Protein AF-A0A940G4L2-F1 (afdb_monomer_lite)

Foldseek 3Di:
DLVVLLVVLLCCQLVVLVVVLVVVCVVVVDDDPPDCPDPVVSVLLSVLLNQCLVCLLVPRNCSNVVSVVVVCVVCVVCCVDDDPCPVVSVVSSSVSSNVSSNVSSPVSNVD

Radius of gyration: 14.74 Å; chains: 1; bounding box: 37×26×41 Å

Sequence (111 aa):
MRLAAGAVLAALGVVGGSPLVRLVLDRLGGAAPEGDLPRGGQWIGLAERALILGGTAVGHPEAMAFAIAVKGLGRFSELTNPPAGFRERFIVGTLVSYVWAAACGYLTTQL

Secondary structure (DSSP, 8-state):
-HHHHHHHHHHHHHHTHHHHHHHHHHHTT-PPPSS---THHHHHHHHHHHHHHHHHHTT-TTHHHHHHHHHHHHTHHHHHSPPTTHHHHHHHHHHHHHHHHHHHHHHHHT-

Structure (mmCIF, N/CA/C/O backbone):
data_AF-A0A940G4L2-F1
#
_entry.id   AF-A0A940G4L2-F1
#
loop_
_atom_site.group_PDB
_atom_site.id
_atom_site.type_symbol
_atom_site.label_atom_id
_atom_site.label_alt_id
_atom_site.label_comp_id
_atom_site.label_asym_id
_atom_site.label_entity_id
_atom_site.label_seq_id
_atom_site.pdbx_PDB_ins_code
_atom_site.Cartn_x
_atom_site.Cartn_y
_atom_site.Cartn_z
_atom_site.occupancy
_atom_site.B_iso_or_equiv
_atom_site.auth_seq_id
_atom_site.auth_comp_id
_atom_site.auth_asym_id
_atom_site.auth_atom_id
_atom_site.pdbx_PDB_model_num
ATOM 1 N N . MET A 1 1 ? -20.079 2.491 14.854 1.00 80.38 1 MET A N 1
ATOM 2 C CA . MET A 1 1 ? -19.270 3.536 14.179 1.00 80.38 1 MET A CA 1
ATOM 3 C C . MET A 1 1 ? -17.841 3.073 13.901 1.00 80.38 1 MET A C 1
ATOM 5 O O . MET A 1 1 ? -17.449 3.116 12.746 1.00 80.38 1 MET A O 1
ATOM 9 N N . ARG A 1 2 ? -17.107 2.542 14.893 1.00 87.69 2 ARG A N 1
ATOM 10 C CA . ARG A 1 2 ? -15.730 2.021 14.730 1.00 87.69 2 ARG A CA 1
ATOM 11 C C . ARG A 1 2 ? -15.559 0.977 13.615 1.00 87.69 2 ARG A C 1
ATOM 13 O O . ARG A 1 2 ? -14.712 1.148 12.752 1.00 87.69 2 ARG A O 1
ATOM 20 N N . LEU A 1 3 ? -16.429 -0.037 13.563 1.00 87.06 3 LEU A N 1
ATOM 21 C CA . LEU A 1 3 ? -16.386 -1.075 12.517 1.00 87.06 3 LEU A CA 1
ATOM 22 C C . LEU A 1 3 ? -16.597 -0.515 11.101 1.00 87.06 3 LEU A C 1
ATOM 24 O O . LEU A 1 3 ? -15.901 -0.907 10.170 1.00 87.06 3 LEU A O 1
ATOM 28 N N . ALA A 1 4 ? -17.529 0.429 10.943 1.00 89.94 4 ALA A N 1
ATOM 29 C CA . ALA A 1 4 ? -17.787 1.068 9.655 1.00 89.94 4 ALA A CA 1
ATOM 30 C C . ALA A 1 4 ? -16.593 1.927 9.208 1.00 89.94 4 ALA A C 1
ATOM 32 O O . ALA A 1 4 ? -16.186 1.852 8.053 1.00 89.94 4 ALA A O 1
ATOM 33 N N . ALA A 1 5 ? -15.989 2.685 10.130 1.00 89.56 5 ALA A N 1
ATOM 34 C CA . ALA A 1 5 ? -14.782 3.463 9.857 1.00 89.56 5 ALA A CA 1
ATOM 35 C C . ALA A 1 5 ? -13.591 2.562 9.476 1.00 89.56 5 ALA A C 1
ATOM 37 O O . ALA A 1 5 ? -12.891 2.854 8.509 1.00 89.56 5 ALA A O 1
ATOM 38 N N . GLY A 1 6 ? -13.415 1.430 10.167 1.00 90.81 6 GLY A N 1
ATOM 39 C CA . GLY A 1 6 ? -12.378 0.447 9.848 1.00 90.81 6 GLY A CA 1
ATOM 40 C C . GLY A 1 6 ? -12.567 -0.182 8.466 1.00 90.81 6 GLY A C 1
ATOM 41 O O . GLY A 1 6 ? -11.616 -0.272 7.695 1.00 90.81 6 GLY A O 1
ATOM 42 N N . ALA A 1 7 ? -13.803 -0.538 8.099 1.00 91.06 7 ALA A N 1
ATOM 43 C CA . ALA A 1 7 ? -14.111 -1.074 6.771 1.00 91.06 7 ALA A CA 1
ATOM 44 C C . ALA A 1 7 ? -13.842 -0.054 5.647 1.00 91.06 7 ALA A C 1
ATOM 46 O O . ALA A 1 7 ? -13.306 -0.414 4.598 1.00 91.06 7 ALA A O 1
ATOM 47 N N . VAL A 1 8 ? -14.164 1.225 5.875 1.00 93.50 8 VAL A N 1
ATOM 48 C CA . VAL A 1 8 ? -13.862 2.310 4.928 1.00 93.50 8 VAL A CA 1
ATOM 49 C C . VAL A 1 8 ? -12.353 2.499 4.774 1.00 93.50 8 VAL A C 1
ATOM 51 O O . VAL A 1 8 ? -11.870 2.563 3.645 1.00 93.50 8 VAL A O 1
ATOM 54 N N . LEU A 1 9 ? -11.589 2.533 5.872 1.00 93.06 9 LEU A N 1
ATOM 55 C CA . LEU A 1 9 ? -10.126 2.640 5.812 1.00 93.06 9 LEU A CA 1
ATOM 56 C C . LEU A 1 9 ? -9.485 1.443 5.109 1.00 93.06 9 LEU A C 1
ATOM 58 O O . LEU A 1 9 ? -8.567 1.636 4.315 1.00 93.06 9 LEU A O 1
ATOM 62 N N . ALA A 1 10 ? -9.991 0.229 5.331 1.00 93.19 10 ALA A N 1
ATOM 63 C CA . ALA A 1 10 ? -9.532 -0.958 4.618 1.00 93.19 10 ALA A CA 1
ATOM 64 C C . ALA A 1 10 ? -9.784 -0.839 3.104 1.00 93.19 10 ALA A C 1
ATOM 66 O O . ALA A 1 10 ? -8.873 -1.056 2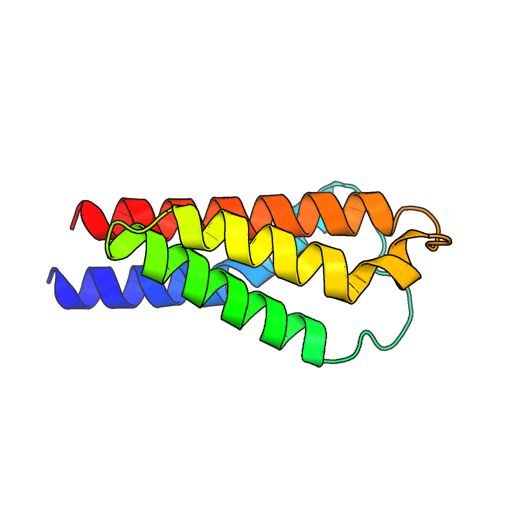.302 1.00 93.19 10 ALA A O 1
ATOM 67 N N . ALA A 1 11 ? -10.988 -0.421 2.698 1.00 93.62 11 ALA A N 1
ATOM 68 C CA . ALA A 1 11 ? -11.320 -0.215 1.290 1.00 93.62 11 ALA A CA 1
ATOM 69 C C . ALA A 1 11 ? -10.454 0.884 0.643 1.00 93.62 11 ALA A C 1
ATOM 71 O O . ALA A 1 11 ? -9.920 0.688 -0.451 1.00 93.62 11 ALA A O 1
ATOM 72 N N . LEU A 1 12 ? -10.251 2.014 1.328 1.00 94.00 12 LEU A N 1
ATOM 73 C CA . LEU A 1 12 ? -9.395 3.110 0.861 1.00 94.00 12 LEU A CA 1
ATOM 74 C C . LEU A 1 12 ? -7.918 2.704 0.791 1.00 94.00 12 LEU A C 1
ATOM 76 O O . LEU A 1 12 ? -7.231 3.017 -0.182 1.00 94.00 12 LEU A O 1
ATOM 80 N N . GLY A 1 13 ? -7.427 1.964 1.781 1.00 94.06 13 GLY A N 1
ATOM 81 C CA . GLY A 1 13 ? -6.057 1.470 1.810 1.00 94.06 13 GLY A CA 1
ATOM 82 C C . GLY A 1 13 ? -5.761 0.493 0.675 1.00 94.06 13 GLY A C 1
ATOM 83 O O . GLY A 1 13 ? -4.720 0.598 0.029 1.00 94.06 13 GLY A O 1
ATOM 84 N N . VAL A 1 14 ? -6.696 -0.409 0.358 1.00 95.62 14 VAL A N 1
ATOM 85 C CA . VAL A 1 14 ? -6.499 -1.441 -0.674 1.00 95.62 14 VAL A CA 1
ATOM 86 C C . VAL A 1 14 ? -6.826 -0.941 -2.083 1.00 95.62 14 VAL A C 1
ATOM 88 O O . VAL A 1 14 ? -6.062 -1.202 -3.016 1.00 95.62 14 VAL A O 1
ATOM 91 N N . VAL A 1 15 ? -7.922 -0.207 -2.278 1.00 93.69 15 VAL A N 1
ATOM 92 C CA . VAL A 1 15 ? -8.361 0.246 -3.612 1.00 93.69 15 VAL A CA 1
ATOM 93 C C . VAL A 1 15 ? -7.826 1.644 -3.931 1.00 93.69 15 VAL A C 1
ATOM 95 O O . VAL A 1 15 ? -7.337 1.879 -5.037 1.00 93.69 15 VAL A O 1
ATOM 98 N N . GLY A 1 16 ? -7.835 2.553 -2.953 1.00 90.00 16 GLY A N 1
ATOM 99 C CA . GLY A 1 16 ? -7.405 3.949 -3.113 1.00 90.00 16 GLY A CA 1
ATOM 100 C C . GLY A 1 16 ? -5.910 4.133 -3.392 1.00 90.00 16 GLY A C 1
ATOM 101 O O . GLY A 1 16 ? -5.515 5.151 -3.957 1.00 90.00 16 GLY A O 1
ATOM 102 N N . GLY A 1 17 ? -5.074 3.128 -3.113 1.00 88.62 17 GLY A N 1
ATOM 103 C CA . GLY A 1 17 ? -3.648 3.177 -3.454 1.00 88.62 17 GLY A CA 1
ATOM 104 C C . GLY A 1 17 ? -3.381 3.213 -4.965 1.00 88.62 17 GLY A C 1
ATOM 105 O O . GLY A 1 17 ? -2.420 3.831 -5.410 1.00 88.62 17 GLY A O 1
ATOM 106 N N . SER A 1 18 ? -4.241 2.601 -5.787 1.00 90.06 18 SER A N 1
ATOM 107 C CA . SER A 1 18 ? -4.060 2.569 -7.245 1.00 90.06 18 SER A CA 1
ATOM 108 C C . SER A 1 18 ? -4.166 3.941 -7.935 1.00 90.06 18 SER A C 1
ATOM 110 O O . SER A 1 18 ? -3.262 4.258 -8.710 1.00 90.06 18 SER A O 1
ATOM 112 N N . PRO A 1 19 ? -5.207 4.766 -7.704 1.00 92.25 19 PRO A N 1
ATOM 113 C CA . PRO A 1 19 ? -5.254 6.118 -8.261 1.00 92.25 19 PRO A CA 1
ATOM 114 C C . PRO A 1 19 ? -4.157 7.026 -7.690 1.00 92.25 19 PRO A C 1
ATOM 116 O O . PRO A 1 19 ? -3.604 7.826 -8.438 1.00 92.25 19 PRO A O 1
ATOM 119 N N . LEU 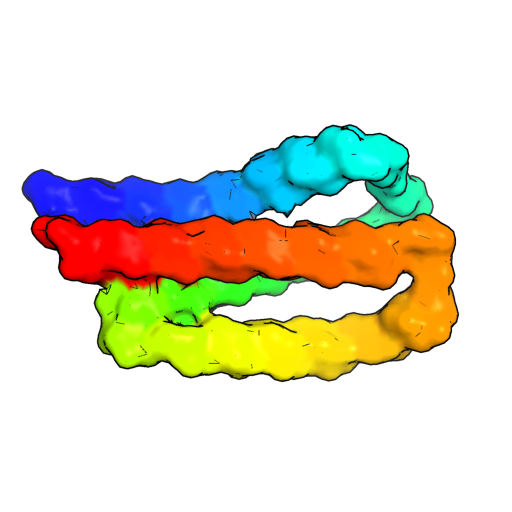A 1 20 ? -3.782 6.865 -6.414 1.00 92.88 20 LEU A N 1
ATOM 120 C CA . LEU A 1 20 ? -2.684 7.625 -5.810 1.00 92.88 20 LEU A CA 1
ATOM 121 C C . LEU A 1 20 ? -1.344 7.349 -6.504 1.00 92.88 20 LEU A C 1
ATOM 123 O O . LEU A 1 20 ? -0.638 8.281 -6.875 1.00 92.88 20 LEU A O 1
ATOM 127 N N . VAL A 1 21 ? -1.004 6.075 -6.712 1.00 93.19 21 VAL A N 1
ATOM 128 C CA . VAL A 1 21 ? 0.236 5.689 -7.401 1.00 93.19 21 VAL A CA 1
ATOM 129 C C . VAL A 1 21 ? 0.265 6.247 -8.822 1.00 93.19 21 VAL A C 1
ATOM 131 O O . VAL A 1 21 ? 1.280 6.803 -9.227 1.00 93.19 21 VAL A O 1
ATOM 134 N N . ARG A 1 22 ? -0.847 6.147 -9.563 1.00 91.00 22 ARG A N 1
ATOM 135 C CA . ARG A 1 22 ? -0.958 6.718 -10.917 1.00 91.00 22 ARG A CA 1
ATOM 136 C C . ARG A 1 22 ? -0.716 8.221 -10.903 1.00 91.00 22 ARG A C 1
ATOM 138 O O . ARG A 1 22 ? 0.161 8.688 -11.613 1.00 91.00 22 ARG A O 1
ATOM 145 N N . LEU A 1 23 ? -1.396 8.941 -10.011 1.00 92.38 23 LEU A N 1
ATOM 146 C CA . LEU A 1 23 ? -1.224 10.381 -9.852 1.00 92.38 23 LEU A CA 1
ATOM 147 C C . LEU A 1 23 ? 0.238 10.758 -9.589 1.00 92.38 23 LEU A C 1
ATOM 149 O O . LEU A 1 23 ? 0.742 11.690 -10.206 1.00 92.38 23 LEU A O 1
ATOM 153 N N . VAL A 1 24 ? 0.925 10.055 -8.685 1.00 93.31 24 VAL A N 1
ATOM 154 C CA . VAL A 1 24 ? 2.336 10.342 -8.389 1.00 93.31 24 VAL A CA 1
ATOM 155 C C . VAL A 1 24 ? 3.216 10.088 -9.612 1.00 93.31 24 VAL A C 1
ATOM 157 O O . VAL A 1 24 ? 4.043 10.932 -9.942 1.00 93.31 24 VAL A O 1
ATOM 160 N N . LEU A 1 25 ? 3.025 8.970 -10.314 1.00 90.88 25 LEU A N 1
ATOM 161 C CA . LEU A 1 25 ? 3.816 8.640 -11.502 1.00 90.88 25 LEU A CA 1
ATOM 162 C C . LEU A 1 25 ? 3.566 9.612 -12.666 1.00 90.88 25 LEU A C 1
ATOM 164 O O . LEU A 1 25 ? 4.523 10.022 -13.324 1.00 90.88 25 LEU A O 1
ATOM 168 N N . ASP A 1 26 ? 2.319 10.041 -12.868 1.00 90.44 26 ASP A N 1
ATOM 169 C CA . ASP A 1 26 ? 1.949 11.025 -13.890 1.00 90.44 26 ASP A CA 1
ATOM 170 C C . ASP A 1 26 ? 2.634 12.376 -13.623 1.00 90.44 26 ASP A C 1
ATOM 172 O O . ASP A 1 26 ? 3.095 13.051 -14.544 1.00 90.44 26 ASP A O 1
ATOM 176 N N . ARG A 1 27 ? 2.771 12.764 -12.346 1.00 90.50 27 ARG A N 1
ATOM 177 C CA . ARG A 1 27 ? 3.465 14.002 -11.943 1.00 90.50 27 ARG A CA 1
ATOM 178 C C . ARG A 1 27 ? 4.974 13.947 -12.127 1.00 90.50 27 ARG A C 1
ATOM 180 O O . ARG A 1 27 ? 5.592 15.000 -12.244 1.00 90.50 27 ARG A O 1
ATOM 187 N N . LEU A 1 28 ? 5.553 12.753 -12.194 1.00 87.38 28 LEU A N 1
ATOM 188 C CA . LEU A 1 28 ? 6.967 12.557 -12.515 1.00 87.38 28 LEU A CA 1
ATOM 189 C C . LEU A 1 28 ? 7.234 12.581 -14.031 1.00 87.38 28 LEU A C 1
ATOM 191 O O . LEU A 1 28 ? 8.363 12.350 -14.452 1.00 87.38 28 LEU A O 1
ATOM 195 N N . GLY A 1 29 ? 6.218 12.863 -14.860 1.00 76.19 29 GLY A N 1
ATOM 196 C CA . GLY A 1 29 ? 6.367 12.978 -16.314 1.00 76.19 29 GLY A CA 1
ATOM 197 C C . GLY A 1 29 ? 6.582 11.638 -17.022 1.00 76.19 29 GLY A C 1
ATOM 198 O O . GLY A 1 29 ? 7.060 11.601 -18.155 1.00 76.19 29 GLY A O 1
ATOM 199 N N . GLY A 1 30 ? 6.258 10.520 -16.368 1.00 62.59 30 GLY A N 1
ATOM 200 C CA . GLY A 1 30 ? 6.424 9.193 -16.944 1.00 62.59 30 GLY A CA 1
ATOM 201 C C . GLY A 1 30 ? 5.247 8.815 -17.834 1.00 62.59 30 GLY A C 1
ATOM 202 O O . GLY A 1 30 ? 4.208 8.416 -17.318 1.00 62.59 30 GLY A O 1
ATOM 203 N N . ALA A 1 31 ? 5.416 8.845 -19.158 1.00 57.84 31 ALA A N 1
ATOM 204 C CA . ALA A 1 31 ? 4.509 8.111 -20.038 1.00 57.84 31 ALA A CA 1
ATOM 205 C C . ALA A 1 31 ? 4.510 6.628 -19.618 1.00 57.84 31 ALA A C 1
ATOM 207 O O . ALA A 1 31 ? 5.578 6.026 -19.435 1.00 57.84 31 ALA A O 1
ATOM 208 N N . ALA A 1 32 ? 3.324 6.046 -19.411 1.00 58.38 32 ALA A N 1
ATOM 209 C CA . ALA A 1 32 ? 3.211 4.612 -19.178 1.00 58.38 32 ALA A CA 1
ATOM 210 C C . ALA A 1 32 ? 3.852 3.882 -20.373 1.00 58.38 32 ALA A C 1
ATOM 212 O O . ALA A 1 32 ? 3.597 4.285 -21.508 1.00 58.38 32 ALA A O 1
ATOM 213 N N . PRO A 1 33 ? 4.697 2.856 -20.155 1.00 55.00 33 PRO A N 1
ATOM 214 C CA . PRO A 1 33 ? 5.241 2.088 -21.267 1.00 55.00 33 PRO A CA 1
ATOM 215 C C . PRO A 1 33 ? 4.079 1.560 -22.114 1.00 55.00 33 PRO A C 1
ATOM 217 O O . PRO A 1 33 ? 3.182 0.911 -21.573 1.00 55.00 33 PRO A O 1
ATOM 220 N N . GLU A 1 34 ? 4.071 1.863 -23.411 1.00 43.19 34 GLU A N 1
ATOM 221 C CA . GLU A 1 34 ? 3.106 1.291 -24.346 1.00 43.19 34 GLU A CA 1
ATOM 222 C C . GLU A 1 34 ? 3.348 -0.218 -24.429 1.00 43.19 34 GLU A C 1
ATOM 224 O O . GLU A 1 34 ? 4.403 -0.685 -24.856 1.00 43.19 34 GLU A O 1
ATOM 229 N N . GLY A 1 35 ? 2.380 -0.982 -23.941 1.00 50.22 35 GLY A N 1
ATOM 230 C CA . GLY A 1 35 ? 2.424 -2.434 -23.904 1.00 50.22 35 GLY A CA 1
ATOM 231 C C . GLY A 1 35 ? 1.426 -2.959 -22.887 1.00 50.22 35 GLY A C 1
ATOM 232 O O . GLY A 1 35 ? 1.297 -2.401 -21.796 1.00 50.22 35 GLY A O 1
ATOM 233 N N . ASP A 1 36 ? 0.709 -4.020 -23.255 1.00 43.16 36 ASP A N 1
ATOM 234 C CA . ASP A 1 36 ? -0.225 -4.734 -22.386 1.00 43.16 36 ASP A CA 1
ATOM 235 C C . ASP A 1 36 ? 0.500 -5.221 -21.127 1.00 43.16 36 ASP A C 1
ATOM 237 O O . ASP A 1 36 ? 1.047 -6.324 -21.076 1.00 43.16 36 ASP A O 1
ATOM 241 N N . LEU A 1 37 ? 0.526 -4.390 -20.084 1.00 52.62 37 LEU A N 1
ATOM 242 C CA . LEU A 1 37 ? 0.979 -4.824 -18.775 1.00 52.62 37 LEU A CA 1
ATOM 243 C C . LEU A 1 37 ? -0.011 -5.908 -18.327 1.00 52.62 37 LEU A C 1
ATOM 245 O O . LEU A 1 37 ? -1.206 -5.613 -18.198 1.00 52.62 37 LEU A O 1
ATOM 249 N N . PRO A 1 38 ? 0.429 -7.157 -18.092 1.00 53.00 38 PRO A N 1
ATOM 250 C CA . PRO A 1 38 ? -0.485 -8.226 -17.733 1.00 53.00 38 PRO A CA 1
ATOM 251 C C . PRO A 1 38 ? -1.310 -7.805 -16.516 1.00 53.00 38 PRO A C 1
ATOM 253 O O . PRO A 1 38 ? -0.754 -7.374 -15.500 1.00 53.00 38 PRO A O 1
ATOM 256 N N . ARG A 1 39 ? -2.640 -7.955 -16.598 1.00 63.50 39 ARG A N 1
ATOM 257 C CA . ARG A 1 39 ? -3.605 -7.588 -15.537 1.00 63.50 39 ARG A CA 1
ATOM 258 C C . ARG A 1 39 ? -3.229 -8.121 -14.142 1.00 63.50 39 ARG A C 1
ATOM 260 O O . ARG A 1 39 ? -3.675 -7.576 -13.134 1.00 63.50 39 ARG A O 1
ATOM 267 N N . GLY A 1 40 ? -2.375 -9.146 -14.069 1.00 75.81 40 GLY A N 1
ATOM 268 C CA . GLY A 1 40 ? -1.809 -9.682 -12.831 1.00 75.81 40 GLY A CA 1
ATOM 269 C C . GLY A 1 40 ? -1.073 -8.651 -11.968 1.00 75.81 40 GLY A C 1
ATOM 270 O O . GLY A 1 40 ? -1.171 -8.723 -10.748 1.00 75.81 40 GLY A O 1
ATOM 271 N N . GLY A 1 41 ? -0.415 -7.641 -12.553 1.00 81.50 41 GLY A N 1
ATOM 272 C CA . GLY A 1 41 ? 0.281 -6.604 -11.774 1.00 81.50 41 GLY A CA 1
ATOM 273 C C . GLY A 1 41 ? -0.653 -5.800 -10.860 1.00 81.50 41 GLY A C 1
ATOM 274 O O . GLY A 1 41 ? -0.278 -5.443 -9.742 1.00 81.50 41 GLY A O 1
ATOM 275 N N . GLN A 1 42 ? -1.895 -5.570 -11.300 1.00 85.62 42 GLN A N 1
ATOM 276 C CA . GLN A 1 42 ? -2.897 -4.865 -10.506 1.00 85.62 42 GLN A CA 1
ATOM 277 C C . GLN A 1 42 ? -3.371 -5.717 -9.325 1.00 85.62 42 GLN A C 1
ATOM 279 O O . GLN A 1 42 ? -3.382 -5.228 -8.198 1.00 85.62 42 GLN A O 1
ATOM 284 N N . TRP A 1 43 ? -3.690 -6.993 -9.560 1.00 89.81 43 TRP A N 1
ATOM 285 C CA . TRP A 1 43 ? -4.101 -7.926 -8.506 1.00 89.81 43 TRP A CA 1
ATOM 286 C C . TRP A 1 43 ? -3.007 -8.161 -7.464 1.00 89.81 43 TRP A C 1
ATOM 288 O O . TRP A 1 43 ? -3.301 -8.150 -6.272 1.00 89.81 43 TRP A O 1
ATOM 298 N N . ILE A 1 44 ? -1.748 -8.277 -7.898 1.00 91.31 44 ILE A N 1
ATOM 299 C CA . ILE A 1 44 ? -0.590 -8.346 -6.997 1.00 91.31 44 ILE A CA 1
ATOM 300 C C . ILE A 1 44 ? -0.537 -7.097 -6.108 1.00 91.31 44 ILE A C 1
ATOM 302 O O . ILE A 1 44 ? -0.437 -7.214 -4.892 1.00 91.31 44 ILE A O 1
ATOM 306 N N . GLY A 1 45 ? -0.694 -5.903 -6.689 1.00 92.56 45 GLY A N 1
ATOM 307 C CA . GLY A 1 45 ? -0.714 -4.659 -5.917 1.00 92.56 45 GLY A CA 1
ATOM 308 C C . GLY A 1 45 ? -1.867 -4.574 -4.909 1.00 92.56 45 GLY A C 1
ATOM 309 O O . GLY A 1 45 ? -1.680 -4.038 -3.819 1.00 92.56 45 GLY A O 1
ATOM 310 N N . LEU A 1 46 ? -3.053 -5.103 -5.237 1.00 95.19 46 LEU A N 1
ATOM 311 C CA . LEU A 1 46 ? -4.163 -5.193 -4.278 1.00 95.19 46 LEU A CA 1
ATOM 312 C C . LEU A 1 46 ? -3.825 -6.151 -3.127 1.00 95.19 46 LEU A C 1
ATOM 314 O O . LEU A 1 46 ? -4.040 -5.798 -1.969 1.00 95.19 46 LEU A O 1
ATOM 318 N N . ALA A 1 47 ? -3.273 -7.326 -3.438 1.00 95.31 47 ALA A N 1
ATOM 319 C CA . ALA A 1 47 ? -2.886 -8.319 -2.438 1.00 95.31 47 ALA A CA 1
ATOM 320 C C . ALA A 1 47 ? -1.797 -7.786 -1.492 1.00 95.31 47 ALA A C 1
ATOM 322 O O . ALA A 1 47 ? -1.915 -7.930 -0.279 1.00 95.31 47 ALA A O 1
ATOM 323 N N . GLU A 1 48 ? -0.783 -7.101 -2.024 1.00 96.88 48 GLU A N 1
ATOM 324 C CA . GLU A 1 48 ? 0.273 -6.459 -1.233 1.00 96.88 48 GLU A CA 1
ATOM 325 C C . GLU A 1 48 ? -0.290 -5.412 -0.275 1.00 96.88 48 GLU A C 1
ATOM 327 O O . GLU A 1 48 ? 0.064 -5.398 0.901 1.00 96.88 48 GLU A O 1
ATOM 332 N N . ARG A 1 49 ? -1.199 -4.550 -0.746 1.00 97.81 49 ARG A N 1
ATOM 333 C CA . ARG A 1 49 ? -1.814 -3.537 0.119 1.00 97.81 49 ARG A CA 1
ATOM 334 C C . ARG A 1 49 ? -2.702 -4.158 1.189 1.00 97.81 49 ARG A C 1
ATOM 336 O O . ARG A 1 49 ? -2.673 -3.681 2.316 1.00 97.81 49 ARG A O 1
ATOM 343 N N . ALA A 1 50 ? -3.448 -5.215 0.867 1.00 97.88 50 ALA A N 1
ATOM 344 C CA . ALA A 1 50 ? -4.240 -5.946 1.855 1.00 97.88 50 ALA A CA 1
ATOM 345 C C . ALA A 1 50 ? -3.348 -6.593 2.926 1.00 97.88 50 ALA A C 1
ATOM 347 O O . ALA A 1 50 ? -3.643 -6.483 4.113 1.00 97.88 50 ALA A O 1
ATOM 348 N N . LEU A 1 51 ? -2.231 -7.199 2.513 1.00 98.19 51 LEU A N 1
ATOM 349 C CA . LEU A 1 51 ? -1.243 -7.786 3.413 1.00 98.19 51 LEU A CA 1
ATOM 350 C C . LEU A 1 51 ? -0.601 -6.732 4.325 1.00 98.19 51 LEU A C 1
ATOM 352 O O . LEU A 1 51 ? -0.539 -6.935 5.532 1.00 98.19 51 LEU A O 1
ATOM 356 N N . ILE A 1 52 ? -0.138 -5.613 3.763 1.00 98.44 52 ILE A N 1
ATOM 357 C CA . ILE A 1 52 ? 0.522 -4.543 4.522 1.00 98.44 52 ILE A CA 1
ATOM 358 C C . ILE A 1 52 ? -0.464 -3.895 5.490 1.00 98.44 52 ILE A C 1
ATOM 360 O O . ILE A 1 52 ? -0.177 -3.804 6.678 1.00 98.44 52 ILE A O 1
ATOM 364 N N . LEU A 1 53 ? -1.641 -3.489 5.003 1.00 98.38 53 LEU A N 1
ATOM 365 C CA . LEU A 1 53 ? -2.667 -2.861 5.832 1.00 98.38 53 LEU A CA 1
ATOM 366 C C . LEU A 1 53 ? -3.107 -3.795 6.956 1.00 98.38 53 LEU A C 1
ATOM 368 O O . LEU A 1 53 ? -3.131 -3.382 8.112 1.00 98.38 53 LEU A O 1
ATOM 372 N N . GLY A 1 54 ? -3.444 -5.042 6.611 1.00 97.50 54 GLY A N 1
ATOM 373 C CA . GLY A 1 54 ? -3.885 -6.051 7.565 1.00 97.50 54 GLY A CA 1
ATOM 374 C C . GLY A 1 54 ? -2.806 -6.342 8.597 1.00 97.50 54 GLY A C 1
ATOM 375 O O . GLY A 1 54 ? -3.075 -6.231 9.786 1.00 97.50 54 GLY A O 1
ATOM 376 N N . GLY A 1 55 ? -1.579 -6.619 8.144 1.00 98.00 55 GLY A N 1
ATOM 377 C CA . GLY A 1 55 ? -0.419 -6.858 9.001 1.00 98.00 55 GLY A CA 1
ATOM 378 C C . GLY A 1 55 ? -0.187 -5.712 9.977 1.00 98.00 55 GLY A C 1
ATOM 379 O O . GLY A 1 55 ? -0.165 -5.935 11.182 1.00 98.00 55 GLY A O 1
ATOM 380 N N . THR A 1 56 ? -0.123 -4.467 9.499 1.00 97.62 56 THR A N 1
ATOM 381 C CA . THR A 1 56 ? 0.006 -3.296 10.379 1.00 97.62 56 THR A CA 1
ATOM 382 C C . THR A 1 56 ? -1.161 -3.181 11.364 1.00 97.62 56 THR A C 1
ATOM 384 O O . THR A 1 56 ? -0.927 -2.931 12.545 1.00 97.62 56 THR A O 1
ATOM 387 N N . ALA A 1 57 ? -2.401 -3.398 10.916 1.00 96.50 57 ALA A N 1
ATOM 388 C CA . ALA A 1 57 ? -3.587 -3.287 11.764 1.00 96.50 57 ALA A CA 1
ATOM 389 C C . ALA A 1 57 ? -3.650 -4.360 12.868 1.00 96.50 57 ALA A C 1
ATOM 391 O O . ALA A 1 57 ? -4.188 -4.090 13.940 1.00 96.50 57 ALA A O 1
ATOM 392 N N . VAL A 1 58 ? -3.085 -5.552 12.638 1.00 96.75 58 VAL A N 1
ATOM 393 C CA . VAL A 1 58 ? -3.009 -6.630 13.642 1.00 96.75 58 VAL A CA 1
ATOM 394 C C . VAL A 1 58 ? -1.708 -6.629 14.456 1.00 96.75 58 VAL A C 1
ATOM 396 O O . VAL A 1 58 ? -1.484 -7.547 15.237 1.00 96.75 58 VAL A O 1
ATOM 399 N N . GLY A 1 59 ? -0.855 -5.607 14.305 1.00 96.69 59 GLY A N 1
ATOM 400 C CA . GLY A 1 59 ? 0.389 -5.466 15.076 1.00 96.69 59 GLY A CA 1
ATOM 401 C C . GLY A 1 59 ? 1.610 -6.185 14.491 1.00 96.69 59 GLY A C 1
ATOM 402 O O . GLY A 1 59 ? 2.616 -6.319 15.178 1.00 96.69 59 GLY A O 1
ATOM 403 N N . HIS A 1 60 ? 1.538 -6.596 13.225 1.00 97.38 60 HIS A N 1
ATOM 404 C CA . HIS A 1 60 ? 2.583 -7.286 12.464 1.00 97.38 60 HIS A CA 1
ATOM 405 C C . HIS A 1 60 ? 3.099 -6.432 11.282 1.00 97.38 60 HIS A C 1
ATOM 407 O O . HIS A 1 60 ? 2.864 -6.766 10.111 1.00 97.38 60 HIS A O 1
ATOM 413 N N . PRO A 1 61 ? 3.771 -5.288 11.531 1.00 94.38 61 PRO A N 1
ATOM 414 C CA . PRO A 1 61 ? 4.289 -4.421 10.468 1.00 94.38 61 PRO A CA 1
ATOM 415 C C . PRO A 1 61 ? 5.361 -5.094 9.587 1.00 94.38 61 PRO A C 1
ATOM 417 O O . PRO A 1 61 ? 5.587 -4.663 8.455 1.00 94.38 61 PRO A O 1
ATOM 420 N N . GLU A 1 62 ? 5.983 -6.182 10.049 1.00 96.38 62 GLU A N 1
ATOM 421 C CA . GLU A 1 62 ? 6.926 -7.011 9.291 1.00 96.38 62 GLU A CA 1
ATOM 422 C C . GLU A 1 62 ? 6.326 -7.618 8.012 1.00 96.38 62 GLU A C 1
ATOM 424 O O . GLU A 1 62 ? 7.067 -7.954 7.084 1.00 96.38 62 GLU A O 1
ATOM 429 N N . ALA A 1 63 ? 4.994 -7.677 7.897 1.00 96.50 63 ALA A N 1
ATOM 430 C CA . ALA A 1 63 ? 4.302 -8.067 6.669 1.00 96.50 63 ALA A CA 1
ATOM 431 C C . ALA A 1 63 ? 4.734 -7.219 5.452 1.00 96.50 63 ALA A C 1
ATOM 433 O O . ALA A 1 63 ? 4.786 -7.718 4.325 1.00 96.50 63 ALA A O 1
ATOM 434 N N . MET A 1 64 ? 5.121 -5.956 5.673 1.00 96.69 64 MET A N 1
ATOM 435 C CA . MET A 1 64 ? 5.684 -5.099 4.628 1.00 96.69 64 MET A CA 1
ATOM 436 C C . MET A 1 64 ? 7.059 -5.579 4.156 1.00 96.69 64 MET A C 1
ATOM 438 O O . MET A 1 64 ? 7.317 -5.573 2.954 1.00 96.69 64 MET A O 1
ATOM 442 N N . ALA A 1 65 ? 7.926 -6.042 5.059 1.00 95.62 65 ALA A N 1
ATOM 443 C CA . ALA A 1 65 ? 9.230 -6.587 4.683 1.00 95.62 65 ALA A CA 1
ATOM 444 C C . ALA A 1 65 ? 9.075 -7.849 3.821 1.00 95.62 65 ALA A C 1
ATOM 446 O O . ALA A 1 65 ? 9.758 -7.995 2.806 1.00 95.62 65 ALA A O 1
ATOM 447 N N . PHE A 1 66 ? 8.112 -8.712 4.162 1.00 95.31 66 PHE A N 1
ATOM 448 C CA . PHE A 1 66 ? 7.758 -9.867 3.337 1.00 95.31 66 PHE A CA 1
ATOM 449 C C . PHE A 1 66 ? 7.270 -9.449 1.940 1.00 95.31 66 PHE A C 1
ATOM 451 O O . PHE A 1 66 ? 7.754 -9.973 0.936 1.00 95.31 66 PHE A O 1
ATOM 458 N N . ALA A 1 67 ? 6.372 -8.460 1.852 1.00 95.75 67 ALA A N 1
ATOM 459 C CA . ALA A 1 67 ? 5.885 -7.941 0.573 1.00 95.75 67 ALA A CA 1
ATOM 460 C C . ALA A 1 67 ? 7.016 -7.350 -0.290 1.00 95.75 67 ALA A C 1
ATOM 462 O O . ALA A 1 67 ? 7.039 -7.559 -1.502 1.00 95.75 67 ALA A O 1
ATOM 463 N N . ILE A 1 68 ? 7.975 -6.635 0.312 1.00 94.31 68 ILE A N 1
ATOM 464 C CA . ILE A 1 68 ? 9.172 -6.126 -0.382 1.00 94.31 68 ILE A CA 1
ATOM 465 C C . ILE A 1 68 ? 9.998 -7.289 -0.944 1.00 94.31 68 ILE A C 1
ATOM 467 O O . ILE A 1 68 ? 10.363 -7.265 -2.121 1.00 94.31 68 ILE A O 1
ATOM 471 N N . ALA A 1 69 ? 10.263 -8.312 -0.127 1.00 93.75 69 ALA A N 1
ATOM 472 C CA . ALA A 1 69 ? 11.071 -9.461 -0.525 1.00 93.75 69 ALA A CA 1
ATOM 473 C C . ALA A 1 69 ? 10.440 -10.225 -1.701 1.00 93.75 69 ALA A C 1
ATOM 475 O O . ALA A 1 69 ? 11.090 -10.438 -2.725 1.00 93.75 69 ALA A O 1
ATOM 476 N N . VAL A 1 70 ? 9.153 -10.575 -1.597 1.00 92.50 70 VAL A N 1
ATOM 477 C CA . VAL A 1 70 ?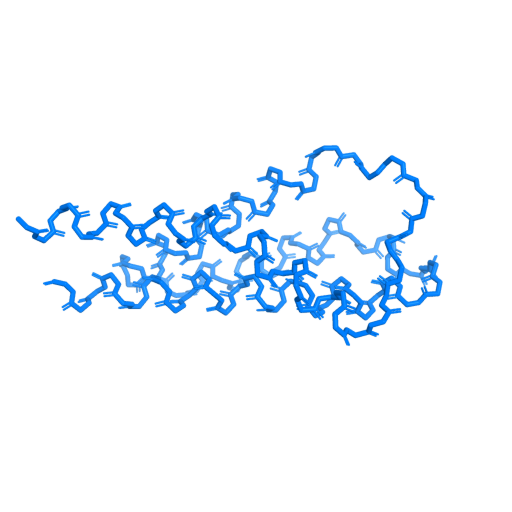 8.431 -11.318 -2.645 1.00 92.50 70 VAL A CA 1
ATOM 478 C C . VAL A 1 70 ? 8.370 -10.518 -3.949 1.00 92.50 70 VAL A C 1
ATOM 480 O O . VAL A 1 70 ? 8.652 -11.058 -5.022 1.00 92.50 70 VAL A O 1
ATOM 483 N N . LYS A 1 71 ? 8.066 -9.216 -3.865 1.00 90.69 71 LYS A N 1
ATOM 484 C CA . LYS A 1 71 ? 8.031 -8.307 -5.020 1.00 90.69 71 LYS A CA 1
ATOM 485 C C . LYS A 1 71 ? 9.376 -8.247 -5.739 1.00 90.69 71 LYS A C 1
ATOM 487 O O . LYS A 1 71 ? 9.419 -8.333 -6.968 1.00 90.69 71 LYS A O 1
ATOM 492 N N . GLY A 1 72 ? 10.459 -8.094 -4.974 1.00 86.94 72 GLY A N 1
ATOM 493 C CA . GLY A 1 72 ? 11.819 -8.004 -5.501 1.00 86.94 72 GLY A CA 1
ATOM 494 C C . GLY A 1 72 ? 12.222 -9.255 -6.279 1.00 86.94 72 GLY A C 1
ATOM 495 O O . GLY A 1 72 ? 12.755 -9.139 -7.382 1.00 86.94 72 GLY A O 1
ATOM 496 N N . LEU A 1 73 ? 11.893 -10.442 -5.758 1.00 87.12 73 LEU A N 1
ATOM 497 C CA . LEU A 1 73 ? 12.169 -11.719 -6.422 1.00 87.12 73 LEU A CA 1
ATOM 498 C C . LEU A 1 73 ? 11.380 -11.876 -7.729 1.00 87.12 73 LEU A C 1
ATOM 500 O O . LEU A 1 73 ? 11.953 -12.230 -8.757 1.00 87.12 73 LEU A O 1
ATOM 504 N N . GLY A 1 74 ? 10.080 -11.568 -7.713 1.00 83.56 74 GLY A N 1
ATOM 505 C CA . GLY A 1 74 ? 9.201 -11.770 -8.869 1.00 83.56 74 GLY A CA 1
ATOM 506 C C . GLY A 1 74 ? 9.499 -10.871 -10.075 1.00 83.56 74 GLY A C 1
ATOM 507 O O . GLY A 1 74 ? 9.021 -11.152 -11.170 1.00 83.56 74 GLY A O 1
ATOM 508 N N . ARG A 1 75 ? 10.264 -9.787 -9.892 1.00 82.44 75 ARG A N 1
ATOM 509 C CA . ARG A 1 75 ? 10.576 -8.798 -10.943 1.00 82.44 75 ARG A CA 1
ATOM 510 C C . ARG A 1 75 ? 12.073 -8.654 -11.217 1.00 82.44 75 ARG A C 1
ATOM 512 O O . ARG A 1 75 ? 12.473 -7.792 -11.993 1.00 82.44 75 ARG A O 1
ATOM 519 N N . PHE A 1 76 ? 12.907 -9.505 -10.619 1.00 80.19 76 PHE A N 1
ATOM 520 C CA . PHE A 1 76 ? 14.363 -9.409 -10.723 1.00 80.19 76 PHE A CA 1
ATOM 521 C C . PHE A 1 76 ? 14.872 -9.451 -12.178 1.00 80.19 76 PHE A C 1
ATOM 523 O O . PHE A 1 76 ? 15.691 -8.622 -12.582 1.00 80.19 76 PHE A O 1
ATOM 530 N N . SER A 1 77 ? 14.340 -10.362 -13.000 1.00 77.31 77 SER A N 1
ATOM 531 C CA . SER A 1 77 ? 14.713 -10.498 -14.416 1.00 77.31 77 SER A CA 1
ATOM 532 C C . SER A 1 77 ? 14.365 -9.254 -15.242 1.00 77.31 77 SER A C 1
ATOM 534 O O . SER A 1 77 ? 15.176 -8.790 -16.041 1.00 77.31 77 SER A O 1
ATOM 536 N N . GLU A 1 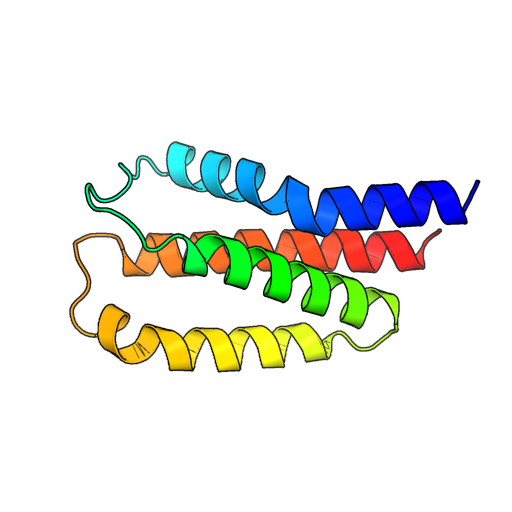78 ? 13.201 -8.656 -14.995 1.00 75.81 78 GLU A N 1
ATOM 537 C CA . GLU A 1 78 ? 12.720 -7.452 -15.688 1.00 75.81 78 GLU A CA 1
ATOM 538 C C . GLU A 1 78 ? 13.496 -6.191 -15.290 1.00 75.81 78 GLU A C 1
ATOM 540 O O . GLU A 1 78 ? 13.615 -5.243 -16.066 1.00 75.81 78 GLU A O 1
ATOM 545 N N . LEU A 1 79 ? 14.060 -6.178 -14.081 1.00 75.94 79 LEU A N 1
ATOM 546 C CA . LEU A 1 79 ? 14.863 -5.070 -13.579 1.00 75.94 79 LEU A CA 1
ATOM 547 C C . LEU A 1 79 ? 16.323 -5.146 -14.025 1.00 75.94 79 LEU A C 1
ATOM 549 O O . LEU A 1 79 ? 17.034 -4.164 -13.823 1.00 75.94 79 LEU A O 1
ATOM 553 N N . THR A 1 80 ? 16.775 -6.245 -14.638 1.00 78.31 80 THR A N 1
ATOM 554 C CA . THR A 1 80 ? 18.176 -6.420 -15.058 1.00 78.31 80 THR A CA 1
ATOM 555 C C . THR A 1 80 ? 18.492 -5.640 -16.341 1.00 78.31 80 THR A C 1
ATOM 557 O O . THR A 1 80 ? 19.486 -4.923 -16.368 1.00 78.31 80 THR A O 1
ATOM 560 N N . ASN A 1 81 ? 17.605 -5.669 -17.346 1.00 80.94 81 ASN A N 1
ATOM 561 C CA . ASN A 1 81 ? 17.689 -4.850 -18.570 1.00 80.94 81 ASN A CA 1
ATOM 562 C C . ASN A 1 81 ? 16.359 -4.115 -18.828 1.00 80.94 81 ASN A C 1
ATOM 564 O O . ASN A 1 81 ? 15.623 -4.464 -19.752 1.00 80.94 81 ASN A O 1
ATOM 568 N N . PRO A 1 82 ? 16.001 -3.136 -17.981 1.00 78.62 82 PRO A N 1
ATOM 569 C CA . PRO A 1 82 ? 14.696 -2.499 -18.038 1.00 78.62 82 PRO A CA 1
ATOM 570 C C . PRO A 1 82 ? 14.619 -1.464 -19.176 1.00 78.62 82 PRO A C 1
ATOM 572 O O . PRO A 1 82 ? 15.602 -0.763 -19.433 1.00 78.62 82 PRO A O 1
ATOM 575 N N . PRO A 1 83 ? 13.437 -1.268 -19.790 1.00 79.44 83 PRO A N 1
ATOM 576 C CA . PRO A 1 83 ? 13.159 -0.087 -20.602 1.00 79.44 83 PRO A CA 1
ATOM 577 C C . PRO A 1 83 ? 13.455 1.207 -19.828 1.00 79.44 83 PRO A C 1
ATOM 579 O O . PRO A 1 83 ? 13.341 1.249 -18.596 1.00 79.44 83 PRO A O 1
ATOM 582 N N . ALA A 1 84 ? 13.791 2.285 -20.541 1.00 80.00 84 ALA A N 1
ATOM 583 C CA . ALA A 1 84 ? 14.157 3.562 -19.929 1.00 80.00 84 ALA A CA 1
ATOM 584 C C . ALA A 1 84 ? 13.108 4.039 -18.899 1.00 80.00 84 ALA A C 1
ATOM 586 O O . ALA A 1 84 ? 11.908 4.126 -19.178 1.00 80.00 84 ALA A O 1
ATOM 587 N N . GLY A 1 85 ? 13.565 4.317 -17.674 1.00 78.94 85 GLY A N 1
ATOM 588 C CA . GLY A 1 85 ? 12.733 4.790 -16.562 1.00 78.94 85 GLY A CA 1
ATOM 589 C C . GLY A 1 85 ? 11.812 3.743 -15.913 1.00 78.94 85 GLY A C 1
ATOM 590 O O . GLY A 1 85 ? 11.139 4.067 -14.938 1.00 78.94 85 GLY A O 1
ATOM 591 N N . PHE A 1 86 ? 11.766 2.488 -16.386 1.00 83.88 86 PHE A N 1
ATOM 592 C CA . PHE A 1 86 ? 10.911 1.456 -15.776 1.00 83.88 86 PHE A CA 1
ATOM 593 C C . PHE A 1 86 ? 11.328 1.145 -14.334 1.00 83.88 86 PHE A C 1
ATOM 595 O O . PHE A 1 86 ? 10.474 1.086 -13.453 1.00 83.88 86 PHE A O 1
ATOM 602 N N . ARG A 1 87 ? 12.636 1.006 -14.075 1.00 85.62 87 ARG A N 1
ATOM 603 C CA . ARG A 1 87 ? 13.170 0.695 -12.737 1.00 85.62 87 ARG A CA 1
ATOM 604 C C . ARG A 1 87 ? 12.787 1.760 -11.706 1.00 85.62 87 ARG A C 1
ATOM 606 O O . ARG A 1 87 ? 12.326 1.421 -10.623 1.00 85.62 87 ARG A O 1
ATOM 613 N N . GLU A 1 88 ? 12.944 3.033 -12.056 1.00 87.56 88 GLU A N 1
ATOM 614 C CA . GLU A 1 88 ? 12.597 4.154 -11.178 1.00 87.56 88 GLU A CA 1
ATOM 615 C C . GLU A 1 88 ? 11.091 4.198 -10.899 1.00 87.56 88 GLU A C 1
ATOM 617 O O . GLU A 1 88 ? 10.682 4.199 -9.740 1.00 87.56 88 GLU A O 1
ATOM 622 N N . ARG A 1 89 ? 10.255 4.118 -11.944 1.00 86.94 89 ARG A N 1
ATOM 623 C CA . ARG A 1 89 ? 8.790 4.086 -11.797 1.00 86.94 89 ARG A CA 1
ATOM 624 C C . ARG A 1 89 ? 8.315 2.892 -10.973 1.00 86.94 89 ARG A C 1
ATOM 626 O O . ARG A 1 89 ? 7.391 3.029 -10.174 1.00 86.94 89 ARG A O 1
ATOM 633 N N . PHE A 1 90 ? 8.947 1.732 -11.138 1.00 88.88 90 PHE A N 1
ATOM 634 C CA . PHE A 1 90 ? 8.645 0.537 -10.357 1.00 88.88 90 PHE A CA 1
ATOM 635 C C . PHE A 1 90 ? 8.951 0.736 -8.867 1.00 88.88 90 PHE A C 1
ATOM 637 O O . PHE A 1 90 ? 8.108 0.419 -8.024 1.00 88.88 90 PHE A O 1
ATOM 644 N N . ILE A 1 91 ? 10.121 1.296 -8.541 1.00 90.75 91 ILE A N 1
ATOM 645 C CA . ILE A 1 91 ? 10.526 1.579 -7.157 1.00 90.75 91 ILE A CA 1
ATOM 646 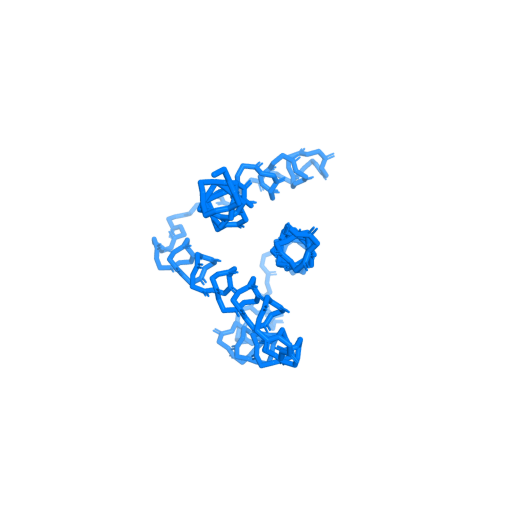C C . ILE A 1 91 ? 9.599 2.629 -6.540 1.00 90.75 91 ILE A C 1
ATOM 648 O O . ILE A 1 91 ? 9.006 2.375 -5.493 1.00 90.75 91 ILE A O 1
ATOM 652 N N . VAL A 1 92 ? 9.414 3.772 -7.206 1.00 93.06 92 VAL A N 1
ATOM 653 C CA . VAL A 1 92 ? 8.560 4.860 -6.712 1.00 93.06 92 VAL A CA 1
ATOM 654 C C . VAL A 1 92 ? 7.121 4.385 -6.534 1.00 93.06 92 VAL A C 1
ATOM 656 O O . VAL A 1 92 ? 6.541 4.571 -5.467 1.00 93.06 92 VAL A O 1
ATOM 659 N N . GLY A 1 93 ? 6.548 3.716 -7.538 1.00 92.69 93 GLY A N 1
ATOM 660 C CA . GLY A 1 93 ? 5.177 3.218 -7.469 1.00 92.69 93 GLY A CA 1
ATOM 661 C C . GLY A 1 93 ? 4.970 2.205 -6.340 1.00 92.69 93 GLY A C 1
ATOM 662 O O . GLY A 1 93 ? 3.953 2.252 -5.648 1.00 92.69 93 GLY A O 1
ATOM 663 N N . THR A 1 94 ? 5.951 1.329 -6.104 1.00 93.94 94 THR A N 1
ATOM 664 C CA . THR A 1 94 ? 5.909 0.362 -4.997 1.00 93.94 94 THR A CA 1
ATOM 665 C C . THR A 1 94 ? 5.987 1.065 -3.645 1.00 93.94 94 THR A C 1
ATOM 667 O O . THR A 1 94 ? 5.136 0.826 -2.790 1.00 93.94 94 THR A O 1
ATOM 670 N N . LEU A 1 95 ? 6.947 1.976 -3.460 1.00 95.69 95 LEU A N 1
ATOM 671 C CA . LEU A 1 95 ? 7.118 2.712 -2.205 1.00 95.69 95 LEU A CA 1
ATOM 672 C C . LEU A 1 95 ? 5.875 3.534 -1.855 1.00 95.69 95 LEU A C 1
ATOM 674 O O . LEU A 1 95 ? 5.378 3.435 -0.737 1.00 95.69 95 LEU A O 1
ATOM 678 N N . VAL A 1 96 ? 5.323 4.275 -2.819 1.00 97.12 96 VAL A N 1
ATOM 679 C CA . VAL A 1 96 ? 4.087 5.052 -2.631 1.00 97.12 96 VAL A CA 1
ATOM 680 C C . VAL A 1 96 ? 2.925 4.139 -2.239 1.00 97.12 96 VAL A C 1
ATOM 682 O O . VAL A 1 96 ? 2.207 4.430 -1.284 1.00 97.12 96 VAL A O 1
ATOM 685 N N . SER A 1 97 ? 2.756 3.009 -2.936 1.00 96.75 97 SER A N 1
ATOM 686 C CA . SER A 1 97 ? 1.699 2.036 -2.635 1.00 96.75 97 SER A CA 1
ATOM 687 C C . SER A 1 97 ? 1.833 1.449 -1.227 1.00 96.75 97 SER A C 1
ATOM 689 O O . SER A 1 97 ? 0.825 1.255 -0.548 1.00 96.75 97 SER A O 1
ATOM 691 N N . TYR A 1 98 ? 3.055 1.129 -0.797 1.00 97.50 98 TYR A N 1
ATOM 692 C CA . TYR A 1 98 ? 3.306 0.487 0.494 1.00 97.50 98 TYR A CA 1
ATOM 693 C C . TYR A 1 98 ? 3.144 1.474 1.647 1.00 97.50 98 TYR A C 1
ATOM 695 O O . TYR A 1 98 ? 2.473 1.152 2.624 1.00 97.50 98 TYR A O 1
ATOM 703 N N . VAL A 1 99 ? 3.674 2.694 1.505 1.00 97.44 99 VAL A N 1
ATOM 704 C CA . VAL A 1 99 ? 3.491 3.771 2.490 1.00 97.44 99 VAL A CA 1
ATOM 705 C C . VAL A 1 99 ? 2.009 4.099 2.664 1.00 97.44 99 VAL A C 1
ATOM 707 O O . VAL A 1 99 ? 1.550 4.229 3.795 1.00 97.44 99 VAL A O 1
ATOM 710 N N . TRP A 1 100 ? 1.239 4.161 1.572 1.00 98.06 100 TRP A N 1
ATOM 711 C CA . TRP A 1 100 ? -0.209 4.368 1.640 1.00 98.06 100 TRP A CA 1
ATOM 712 C C . TRP A 1 100 ? -0.918 3.276 2.450 1.00 98.06 100 TRP A C 1
ATOM 714 O O . TRP A 1 100 ? -1.662 3.578 3.382 1.00 98.06 100 TRP A O 1
ATOM 724 N N . ALA A 1 101 ? -0.664 2.003 2.132 1.00 97.94 101 ALA A N 1
ATOM 725 C CA . ALA A 1 101 ? -1.291 0.888 2.838 1.00 97.94 101 ALA A CA 1
ATOM 726 C C . ALA A 1 101 ? -0.893 0.832 4.320 1.00 97.94 101 ALA A C 1
ATOM 728 O O . ALA A 1 101 ? -1.759 0.622 5.169 1.00 97.94 101 ALA A O 1
ATOM 729 N N . ALA A 1 102 ? 0.382 1.073 4.635 1.00 97.81 102 ALA A N 1
ATOM 730 C CA . ALA A 1 102 ? 0.877 1.119 6.008 1.00 97.81 102 ALA A CA 1
ATOM 731 C C . ALA A 1 102 ? 0.245 2.274 6.800 1.00 97.81 102 ALA A C 1
ATOM 733 O O . ALA A 1 102 ? -0.175 2.076 7.938 1.00 97.81 102 ALA A O 1
ATOM 734 N N . ALA A 1 103 ? 0.100 3.457 6.192 1.00 97.38 103 ALA A N 1
ATOM 735 C CA . ALA A 1 103 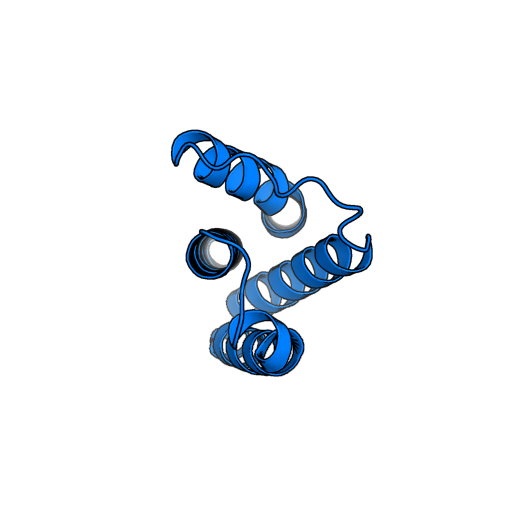? -0.571 4.595 6.815 1.00 97.38 103 ALA A CA 1
ATOM 736 C C . ALA A 1 103 ? -2.047 4.291 7.115 1.00 97.38 103 ALA A C 1
ATOM 738 O O . ALA A 1 103 ? -2.509 4.533 8.228 1.00 97.38 103 ALA A O 1
ATOM 739 N N . CYS A 1 104 ? -2.784 3.699 6.168 1.00 97.38 104 CYS A N 1
ATOM 740 C CA . CYS A 1 104 ? -4.163 3.264 6.405 1.00 97.38 104 CYS A CA 1
ATOM 741 C C . CYS A 1 104 ? -4.255 2.176 7.490 1.00 97.38 104 CYS A C 1
ATOM 743 O O . CYS A 1 104 ? -5.158 2.225 8.327 1.00 97.38 104 CYS A O 1
ATOM 745 N N . GLY A 1 105 ? -3.320 1.222 7.507 1.00 96.88 105 GLY A N 1
ATOM 746 C CA . GLY A 1 105 ? -3.230 0.193 8.545 1.00 96.88 105 GLY A CA 1
ATOM 747 C C . GLY A 1 105 ? -2.992 0.793 9.928 1.00 96.88 105 GLY A C 1
ATOM 748 O O . GLY A 1 105 ? -3.715 0.472 10.866 1.00 96.88 105 GLY A O 1
ATOM 749 N N . TYR A 1 106 ? -2.060 1.740 10.041 1.00 97.06 106 TYR A N 1
ATOM 750 C CA . TYR A 1 106 ? -1.803 2.464 11.284 1.00 97.06 106 TYR A CA 1
ATOM 751 C C . TYR A 1 106 ? -3.017 3.282 11.738 1.00 97.06 106 TYR A C 1
ATOM 753 O O . TYR A 1 106 ? -3.400 3.216 12.898 1.00 97.06 106 TYR A O 1
ATOM 761 N N . LEU A 1 107 ? -3.687 4.006 10.836 1.00 96.44 107 LEU A N 1
ATOM 762 C CA . LEU A 1 107 ? -4.909 4.743 11.182 1.00 96.44 107 LEU A CA 1
ATOM 763 C C . LEU A 1 107 ? -6.026 3.819 11.680 1.00 96.44 107 LEU A C 1
ATOM 765 O O . LEU A 1 107 ? -6.801 4.210 12.548 1.00 96.44 107 LEU A O 1
ATOM 769 N N . THR A 1 108 ? -6.086 2.588 11.171 1.00 95.50 108 THR A N 1
ATOM 770 C CA . THR A 1 108 ? -7.062 1.587 11.617 1.00 95.50 108 THR A CA 1
ATOM 771 C C . THR A 1 108 ? -6.835 1.181 13.078 1.00 95.50 108 THR A C 1
ATOM 773 O O . THR A 1 108 ? -7.809 0.899 13.768 1.00 95.50 108 THR A O 1
ATOM 776 N N . THR A 1 109 ? -5.596 1.217 13.589 1.00 93.88 109 THR A N 1
ATOM 777 C CA . THR A 1 109 ? -5.313 0.916 15.009 1.00 93.88 109 THR A CA 1
ATOM 778 C C . THR A 1 109 ? -5.718 2.041 15.963 1.00 93.88 109 THR A C 1
ATOM 780 O O . THR A 1 109 ? -5.804 1.814 17.166 1.00 93.88 109 THR A O 1
ATOM 783 N N . GLN A 1 110 ? -5.981 3.245 15.443 1.00 93.56 110 GLN A N 1
ATOM 784 C CA . GLN A 1 110 ? -6.405 4.407 16.233 1.00 93.56 110 GLN A CA 1
ATOM 785 C C . GLN A 1 110 ? -7.930 4.508 16.389 1.00 93.56 110 GLN A C 1
ATOM 787 O O . GLN A 1 110 ? -8.409 5.377 17.121 1.00 93.56 110 GLN A O 1
ATOM 792 N N . LEU A 1 111 ? -8.695 3.668 15.677 1.00 90.06 111 LEU A N 1
ATOM 793 C CA . LEU A 1 111 ? -10.158 3.671 15.701 1.00 90.06 111 LEU A CA 1
ATOM 794 C C . LEU A 1 111 ? -10.707 3.019 16.960 1.00 90.06 111 LEU A C 1
ATOM 796 O O . LEU A 1 111 ? -11.483 3.722 17.644 1.00 90.06 111 LEU A O 1
#

pLDDT: mean 87.82, std 12.4, range [43.16, 98.44]